Protein AF-A0A2D6XAK0-F1 (afdb_monomer_lite)

Secondary structure (DSSP, 8-state):
-----------S-----HHHHHHIIIIIHHHHHHHHHHSPSSHHHHHHHHHHHHHHHHHHHHHHHHHHHH--

Foldseek 3Di:
DDDDDDPPPPPPDPPDDLVVLVCLQPPVLVVLLVVLVVDPDDPSSVVSNVVSVCSNVVSVVVSVVVVVVVVD

Structure (mmCIF, N/CA/C/O backbone):
data_AF-A0A2D6XAK0-F1
#
_entry.id   AF-A0A2D6XAK0-F1
#
loop_
_atom_site.group_PDB
_atom_site.id
_atom_site.type_symbol
_atom_site.label_atom_id
_atom_site.label_alt_id
_atom_site.label_comp_id
_atom_site.label_asym_id
_atom_site.label_entity_id
_atom_site.label_seq_id
_atom_site.pdbx_PDB_ins_code
_atom_site.Cartn_x
_atom_site.Cartn_y
_atom_site.Cartn_z
_atom_site.occupancy
_atom_site.B_iso_or_equiv
_atom_site.auth_seq_id
_atom_site.auth_comp_id
_atom_site.auth_asym_id
_atom_site.auth_atom_id
_atom_site.pdbx_PDB_model_num
ATOM 1 N N . MET A 1 1 ? 10.524 -54.028 -9.400 1.00 46.38 1 MET A N 1
ATOM 2 C CA . MET A 1 1 ? 11.336 -53.026 -8.682 1.00 46.38 1 MET A CA 1
ATOM 3 C C . MET A 1 1 ? 11.108 -51.686 -9.365 1.00 46.38 1 MET A C 1
ATOM 5 O O . MET A 1 1 ? 11.485 -51.595 -10.525 1.00 46.38 1 MET A O 1
ATOM 9 N N . PRO A 1 2 ? 10.400 -50.718 -8.757 1.00 45.50 2 PRO A N 1
ATOM 10 C CA . PRO A 1 2 ? 10.229 -49.399 -9.355 1.00 45.50 2 PRO A CA 1
ATOM 11 C C . PRO A 1 2 ? 11.440 -48.509 -9.041 1.00 45.50 2 PRO A C 1
ATOM 13 O O . PRO A 1 2 ? 11.932 -48.489 -7.912 1.00 45.50 2 PRO A O 1
ATOM 16 N N . GLU A 1 3 ? 11.933 -47.825 -10.069 1.00 61.53 3 GLU A N 1
ATOM 17 C CA . GLU A 1 3 ? 13.085 -46.930 -10.012 1.00 61.53 3 GLU A CA 1
ATOM 18 C C . GLU A 1 3 ? 12.73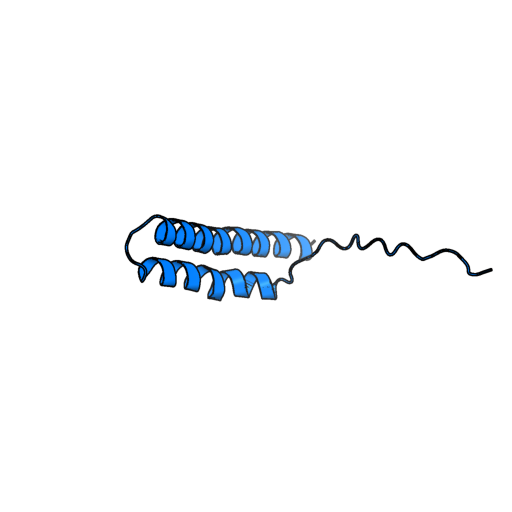6 -45.596 -9.329 1.00 61.53 3 GLU A C 1
ATOM 20 O O . GLU A 1 3 ? 11.616 -45.099 -9.414 1.00 61.53 3 GLU A O 1
ATOM 25 N N . ARG A 1 4 ? 13.741 -45.081 -8.614 1.00 60.59 4 ARG A N 1
ATOM 26 C CA . ARG A 1 4 ? 13.837 -43.832 -7.845 1.00 60.59 4 ARG A CA 1
ATOM 27 C C . ARG A 1 4 ? 12.903 -42.697 -8.281 1.00 60.59 4 ARG A C 1
ATOM 29 O O . ARG A 1 4 ? 12.962 -42.228 -9.410 1.00 60.59 4 ARG A O 1
ATOM 36 N N . GLY A 1 5 ? 12.154 -42.186 -7.300 1.00 59.44 5 GLY A N 1
ATOM 37 C CA . GLY A 1 5 ? 11.422 -40.930 -7.392 1.00 59.44 5 GLY A CA 1
ATOM 38 C C . GLY A 1 5 ? 12.329 -39.768 -7.791 1.00 59.44 5 GLY A C 1
ATOM 39 O O . GLY A 1 5 ? 13.343 -39.495 -7.145 1.00 59.44 5 GLY A O 1
ATOM 40 N N . GLU A 1 6 ? 11.938 -39.096 -8.865 1.00 61.12 6 GLU A N 1
ATOM 41 C CA . GLU A 1 6 ? 12.520 -37.836 -9.295 1.00 61.12 6 GLU A CA 1
ATOM 42 C C . GLU A 1 6 ? 12.227 -36.775 -8.231 1.00 61.12 6 GLU A C 1
ATOM 44 O O . GLU A 1 6 ? 11.083 -36.383 -7.994 1.00 61.12 6 GLU A O 1
ATOM 49 N N . VAL A 1 7 ? 13.275 -36.318 -7.550 1.00 64.38 7 VAL A N 1
ATOM 50 C CA . VAL A 1 7 ? 13.197 -35.135 -6.697 1.00 64.38 7 VAL A CA 1
ATOM 51 C C . VAL A 1 7 ? 13.194 -33.935 -7.639 1.00 64.38 7 VAL A C 1
ATOM 53 O O . VAL A 1 7 ? 14.247 -33.494 -8.095 1.00 64.38 7 VAL A O 1
ATOM 56 N N . VAL A 1 8 ? 12.005 -33.435 -7.980 1.00 67.88 8 VAL A N 1
ATOM 57 C CA . VAL A 1 8 ? 11.862 -32.185 -8.735 1.00 67.88 8 VAL A CA 1
ATOM 58 C C . VAL A 1 8 ? 12.288 -31.039 -7.818 1.00 67.88 8 VAL A C 1
ATOM 60 O O . VAL A 1 8 ? 11.512 -30.542 -7.001 1.00 67.88 8 VAL A O 1
ATOM 63 N N . CYS A 1 9 ? 13.557 -30.651 -7.909 1.00 60.78 9 CYS A N 1
ATOM 64 C CA . CYS A 1 9 ? 14.071 -29.448 -7.273 1.00 60.78 9 CYS A CA 1
ATOM 65 C C . CYS A 1 9 ? 13.472 -28.231 -7.987 1.00 60.78 9 CYS A C 1
ATOM 67 O O . CYS A 1 9 ? 14.038 -27.744 -8.963 1.00 60.78 9 CYS A O 1
ATOM 69 N N . TRP A 1 10 ? 12.333 -27.729 -7.508 1.00 49.69 10 TRP A N 1
ATOM 70 C CA . TRP A 1 10 ? 11.831 -26.413 -7.900 1.00 49.69 10 TRP A CA 1
ATOM 71 C C . TRP A 1 10 ? 12.765 -25.344 -7.324 1.00 49.69 10 TRP A C 1
ATOM 73 O O . TRP A 1 10 ? 12.525 -24.808 -6.246 1.00 49.69 10 TRP A O 1
ATOM 83 N N . ASN A 1 11 ? 13.866 -25.077 -8.022 1.00 59.81 11 ASN A N 1
ATOM 84 C CA . ASN A 1 11 ? 14.758 -23.955 -7.742 1.00 59.81 11 ASN A CA 1
ATOM 85 C C . ASN A 1 11 ? 14.611 -22.868 -8.811 1.00 59.81 11 ASN A C 1
ATOM 87 O O . ASN A 1 11 ? 15.570 -22.167 -9.127 1.00 59.81 11 ASN A O 1
ATOM 91 N N . GLU A 1 12 ? 13.416 -22.737 -9.389 1.00 58.66 12 GLU A N 1
ATOM 92 C CA . GLU A 1 12 ? 13.089 -21.506 -10.089 1.00 58.66 12 GLU A CA 1
ATOM 93 C C . GLU A 1 12 ? 12.842 -20.447 -9.012 1.00 58.66 12 GLU A C 1
ATOM 95 O O . GLU A 1 12 ? 11.965 -20.648 -8.160 1.00 58.66 12 GLU A O 1
ATOM 100 N N . PRO A 1 13 ? 13.603 -19.335 -8.982 1.00 57.00 13 PRO A N 1
ATOM 101 C CA . PRO A 1 13 ? 13.180 -18.204 -8.180 1.00 57.00 13 PRO A CA 1
ATOM 102 C C . PRO A 1 13 ? 11.743 -17.906 -8.605 1.00 57.00 13 PRO A C 1
ATOM 104 O O . PRO A 1 13 ? 11.455 -17.849 -9.797 1.00 57.00 13 PRO A O 1
ATOM 107 N N . LEU A 1 14 ? 10.824 -17.780 -7.647 1.00 58.34 14 LEU A N 1
ATOM 108 C CA . LEU A 1 14 ? 9.457 -17.328 -7.904 1.00 58.34 14 LEU A CA 1
ATOM 109 C C . LEU A 1 14 ? 9.536 -15.884 -8.428 1.00 58.34 14 LEU A C 1
ATOM 111 O O . LEU A 1 14 ? 9.333 -14.914 -7.695 1.00 58.34 14 LEU A O 1
ATOM 115 N N . VAL A 1 15 ? 9.910 -15.721 -9.698 1.00 63.53 15 VAL A N 1
ATOM 116 C CA . VAL A 1 15 ? 10.015 -14.435 -10.368 1.00 63.53 15 VAL A CA 1
ATOM 117 C C . VAL A 1 15 ? 8.584 -14.000 -10.613 1.00 63.53 15 VAL A C 1
ATOM 119 O O . VAL A 1 15 ? 7.936 -14.393 -11.580 1.00 63.53 15 VAL A O 1
ATOM 122 N N . LYS A 1 16 ? 8.051 -13.198 -9.685 1.00 64.12 16 LYS A N 1
ATOM 123 C CA . LYS A 1 16 ? 6.801 -12.471 -9.919 1.00 64.12 16 LYS A CA 1
ATOM 124 C C . LYS A 1 16 ? 6.923 -11.750 -11.259 1.00 64.12 16 LYS A C 1
ATOM 126 O O . LYS A 1 16 ? 7.819 -10.918 -11.419 1.00 64.12 16 LYS A O 1
ATOM 131 N N . THR A 1 17 ? 6.003 -12.044 -12.172 1.00 81.44 17 THR A N 1
ATOM 132 C CA . THR A 1 17 ? 5.968 -11.428 -13.500 1.00 81.44 17 THR A CA 1
ATOM 133 C C . THR A 1 17 ? 5.842 -9.905 -13.384 1.00 81.44 17 THR A C 1
ATOM 135 O O . THR A 1 17 ? 5.188 -9.394 -12.467 1.00 81.44 17 THR A O 1
ATOM 138 N N . GLN A 1 18 ? 6.444 -9.158 -14.318 1.00 80.38 18 GLN A N 1
ATOM 139 C CA . GLN A 1 18 ? 6.393 -7.687 -14.314 1.00 80.38 18 GLN A CA 1
ATOM 140 C C . GLN A 1 18 ? 4.946 -7.154 -14.277 1.00 80.38 18 GLN A C 1
ATOM 142 O O . GLN A 1 18 ? 4.653 -6.180 -13.586 1.00 80.38 18 GLN A O 1
ATOM 147 N N . ARG A 1 19 ? 4.004 -7.862 -14.917 1.00 83.19 19 ARG A N 1
ATOM 148 C CA . ARG A 1 19 ? 2.565 -7.542 -14.896 1.00 83.19 19 ARG A CA 1
ATOM 149 C C . ARG A 1 19 ? 1.959 -7.569 -13.492 1.00 83.19 19 ARG A C 1
ATOM 151 O O . ARG A 1 19 ? 1.139 -6.716 -13.170 1.00 83.19 19 ARG A O 1
ATOM 158 N N . VAL A 1 20 ? 2.366 -8.519 -12.647 1.00 85.25 20 VAL A N 1
ATOM 159 C CA . VAL A 1 20 ? 1.891 -8.597 -11.254 1.00 85.25 20 VAL A CA 1
ATOM 160 C C . VAL A 1 20 ? 2.433 -7.426 -10.436 1.00 85.25 20 VAL A C 1
ATOM 162 O O . VAL A 1 20 ? 1.708 -6.865 -9.624 1.00 85.25 20 VAL A O 1
ATOM 165 N N . ARG A 1 21 ? 3.672 -6.992 -10.693 1.00 87.44 21 ARG A N 1
ATOM 166 C CA . ARG A 1 21 ? 4.259 -5.822 -10.020 1.00 87.44 21 ARG A CA 1
ATOM 167 C C . ARG A 1 21 ? 3.538 -4.530 -10.402 1.00 87.44 21 ARG A C 1
ATOM 169 O O . ARG A 1 21 ? 3.259 -3.715 -9.530 1.00 87.44 21 ARG A O 1
ATOM 176 N N . LEU A 1 22 ? 3.171 -4.378 -11.677 1.00 90.00 22 LEU A N 1
ATOM 177 C CA . LEU A 1 22 ? 2.345 -3.259 -12.137 1.00 90.00 22 LEU A CA 1
ATOM 178 C C . LEU A 1 22 ? 0.961 -3.271 -11.474 1.00 90.00 22 LEU A C 1
ATOM 180 O O . LEU A 1 22 ? 0.497 -2.230 -11.016 1.00 90.00 22 LEU A O 1
ATOM 184 N N . LEU A 1 23 ? 0.323 -4.440 -11.352 1.00 92.88 23 LEU A N 1
ATOM 185 C CA . LEU A 1 23 ? -0.949 -4.570 -10.635 1.00 92.88 23 LEU A CA 1
ATOM 186 C C . LEU A 1 23 ? -0.814 -4.150 -9.162 1.00 92.88 23 LEU A C 1
ATOM 188 O O . LEU A 1 23 ? -1.656 -3.413 -8.645 1.00 92.88 23 LEU A O 1
ATOM 192 N N . ASP A 1 24 ? 0.264 -4.578 -8.505 1.00 91.81 24 ASP A N 1
ATOM 193 C CA . ASP A 1 24 ? 0.550 -4.236 -7.114 1.00 91.81 24 ASP A CA 1
ATOM 194 C C . ASP A 1 24 ? 0.740 -2.712 -6.928 1.00 91.81 24 ASP A C 1
ATOM 196 O O . ASP A 1 24 ? 0.253 -2.144 -5.947 1.00 91.81 24 ASP A O 1
ATOM 200 N N . VAL A 1 25 ? 1.380 -2.032 -7.889 1.00 92.31 25 VAL A N 1
ATOM 201 C CA . VAL A 1 25 ? 1.649 -0.579 -7.874 1.00 92.31 25 VAL A CA 1
ATOM 202 C C . VAL A 1 25 ? 0.418 0.264 -8.220 1.00 92.31 25 VAL A C 1
ATOM 204 O O . VAL A 1 25 ? 0.159 1.255 -7.541 1.00 92.31 25 VAL A O 1
ATOM 207 N N . PHE A 1 26 ? -0.338 -0.101 -9.258 1.00 95.44 26 PHE A N 1
ATOM 208 C CA . PHE A 1 26 ? -1.426 0.734 -9.786 1.00 95.44 26 PHE A CA 1
ATOM 209 C C . PHE A 1 26 ? -2.803 0.410 -9.206 1.00 95.44 26 PHE A C 1
ATOM 211 O O . PHE A 1 26 ? -3.676 1.276 -9.214 1.00 95.44 26 PHE A O 1
ATOM 218 N N . LEU A 1 27 ? -3.017 -0.809 -8.700 1.00 95.50 27 LEU A N 1
ATOM 219 C CA . LEU A 1 27 ? -4.302 -1.220 -8.132 1.00 95.50 27 LEU A CA 1
ATOM 220 C C . LEU A 1 27 ? -4.200 -1.557 -6.648 1.00 95.50 27 LEU A C 1
ATOM 222 O O . LEU A 1 27 ? -4.839 -0.894 -5.833 1.00 95.50 27 LEU A O 1
ATOM 226 N N . ILE A 1 28 ? -3.428 -2.584 -6.282 1.00 95.44 28 ILE A N 1
ATOM 227 C CA . ILE A 1 28 ? -3.521 -3.185 -4.940 1.00 95.44 28 ILE A CA 1
ATOM 228 C C . ILE A 1 28 ? -3.042 -2.211 -3.859 1.00 95.44 28 ILE A C 1
ATOM 230 O O . ILE A 1 28 ? -3.768 -1.948 -2.899 1.00 95.44 28 ILE A O 1
ATOM 234 N N . GLY A 1 29 ? -1.854 -1.628 -4.026 1.00 94.56 29 GLY A N 1
ATOM 235 C CA . GLY A 1 29 ? -1.303 -0.627 -3.116 1.00 94.56 29 GLY A CA 1
ATOM 236 C C . GLY A 1 29 ? -2.220 0.592 -2.928 1.00 94.56 29 GLY A C 1
ATOM 237 O O . GLY A 1 29 ? -2.616 0.872 -1.792 1.00 94.56 29 GLY A O 1
ATOM 238 N N . PRO A 1 30 ? -2.629 1.287 -4.009 1.00 97.31 30 PRO A N 1
ATOM 239 C CA . PRO A 1 30 ? -3.558 2.414 -3.931 1.00 97.31 30 PRO A CA 1
ATOM 240 C C . PRO A 1 30 ? -4.906 2.058 -3.298 1.00 97.31 30 PRO A C 1
ATOM 242 O O . PRO A 1 30 ? -5.428 2.840 -2.503 1.00 97.31 30 PRO A O 1
ATOM 245 N N . LEU A 1 31 ? -5.450 0.870 -3.581 1.00 97.25 31 LEU A N 1
ATOM 246 C CA . LEU A 1 31 ? -6.698 0.407 -2.976 1.00 97.25 31 LEU A CA 1
ATOM 247 C C . LEU A 1 31 ? -6.558 0.217 -1.461 1.00 97.25 31 LEU A C 1
ATOM 249 O O . LEU A 1 31 ? -7.453 0.615 -0.717 1.00 97.25 31 LEU A O 1
ATOM 253 N N . MET A 1 32 ? -5.436 -0.332 -0.987 1.00 97.38 32 MET A N 1
ATOM 254 C CA . MET A 1 32 ? -5.158 -0.460 0.449 1.00 97.38 32 MET A CA 1
ATOM 255 C C . MET A 1 32 ? -5.047 0.908 1.130 1.00 97.38 32 MET A C 1
ATOM 257 O O . MET A 1 32 ? -5.656 1.121 2.177 1.00 97.38 32 MET A O 1
ATOM 261 N N . VAL A 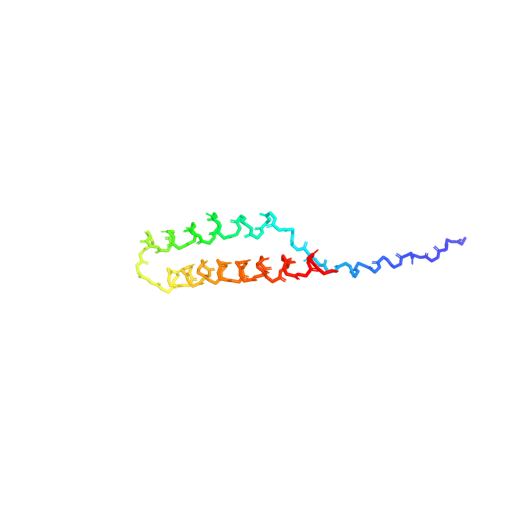1 33 ? -4.335 1.861 0.521 1.00 97.00 33 VAL A N 1
ATOM 262 C CA . VAL A 1 33 ? -4.221 3.231 1.054 1.00 97.00 33 VAL A CA 1
ATOM 263 C C . VAL A 1 33 ? -5.583 3.932 1.071 1.00 97.00 33 VAL A C 1
ATOM 265 O O . VAL A 1 33 ? -5.943 4.564 2.064 1.00 97.00 33 VAL A O 1
ATOM 268 N N . TYR A 1 34 ? -6.380 3.781 0.012 1.00 97.44 34 TYR A N 1
ATOM 269 C CA . TYR A 1 34 ? -7.736 4.323 -0.052 1.00 97.44 34 TYR A CA 1
ATOM 270 C C . TYR A 1 34 ? -8.651 3.701 1.010 1.00 97.44 34 TYR A C 1
ATOM 272 O O . TYR A 1 34 ? -9.359 4.418 1.719 1.00 97.44 34 TYR A O 1
ATOM 280 N N . GLY A 1 35 ? -8.606 2.376 1.166 1.00 96.69 35 GLY A N 1
ATOM 281 C CA . GLY A 1 35 ? -9.347 1.654 2.197 1.00 96.69 35 GLY A CA 1
ATOM 282 C C . GLY A 1 35 ? -8.964 2.113 3.602 1.00 96.69 35 GLY A C 1
ATOM 283 O O . GLY A 1 35 ? -9.839 2.377 4.425 1.00 96.69 35 GLY A O 1
ATOM 284 N N . ALA A 1 36 ? -7.669 2.312 3.856 1.00 96.69 36 ALA A N 1
ATOM 285 C CA . ALA A 1 36 ? -7.176 2.863 5.113 1.00 96.69 36 ALA A CA 1
ATOM 286 C C . ALA A 1 36 ? -7.701 4.283 5.376 1.00 96.69 36 ALA A C 1
ATOM 288 O O . ALA A 1 36 ? -8.089 4.590 6.500 1.00 96.69 36 ALA A O 1
ATOM 289 N N . ALA A 1 37 ? -7.782 5.132 4.346 1.00 96.38 37 ALA A N 1
ATOM 290 C CA . ALA A 1 37 ? -8.330 6.484 4.459 1.00 96.38 37 ALA A CA 1
ATOM 291 C C . ALA A 1 37 ? -9.848 6.514 4.729 1.00 96.38 37 ALA A C 1
ATOM 293 O O . ALA A 1 37 ? -10.361 7.510 5.243 1.00 96.38 37 ALA A O 1
ATOM 294 N N . LYS A 1 38 ? -10.574 5.443 4.385 1.00 97.31 38 LYS A N 1
ATOM 295 C CA . LYS A 1 38 ? -12.016 5.286 4.646 1.00 97.31 38 LYS A CA 1
ATOM 296 C C . LYS A 1 38 ? -12.331 4.589 5.971 1.00 97.31 38 LYS A C 1
ATOM 298 O O . LYS A 1 38 ? -13.470 4.655 6.428 1.00 97.31 38 LYS A O 1
ATOM 303 N N . MET A 1 39 ? -11.351 3.935 6.587 1.00 93.50 39 MET A N 1
ATOM 304 C CA . MET A 1 39 ? -11.501 3.259 7.874 1.00 93.50 39 MET A CA 1
ATOM 305 C C . MET A 1 39 ? -11.476 4.272 9.037 1.00 93.50 39 MET A C 1
ATOM 307 O O . MET A 1 39 ? -10.799 5.300 8.946 1.00 93.50 39 MET A O 1
ATOM 311 N N . PRO A 1 40 ? -12.172 4.004 10.161 1.00 94.69 40 PRO A N 1
ATOM 312 C CA . PRO A 1 40 ? -11.981 4.765 11.389 1.00 94.69 40 PRO A CA 1
ATOM 313 C C . PRO A 1 40 ? -10.504 4.834 11.781 1.00 94.69 40 PRO A C 1
ATOM 315 O O . PRO A 1 40 ? -9.767 3.852 11.659 1.00 94.69 40 PRO A O 1
ATOM 318 N N . ARG A 1 41 ? -10.066 5.999 12.270 1.00 91.94 41 ARG A N 1
ATOM 319 C CA . ARG A 1 41 ? -8.678 6.182 12.704 1.00 91.94 41 ARG A CA 1
ATOM 320 C C . ARG A 1 41 ? -8.354 5.189 13.817 1.00 91.94 41 ARG A C 1
ATOM 322 O O . ARG A 1 41 ? -9.016 5.168 14.849 1.00 91.94 41 ARG A O 1
ATOM 329 N N . GLY A 1 42 ? -7.328 4.379 13.590 1.00 95.31 42 GLY A N 1
ATOM 330 C CA . GLY A 1 42 ? -6.922 3.323 14.502 1.00 95.31 42 GLY A CA 1
ATOM 331 C C . GLY A 1 42 ? -5.728 2.535 13.967 1.00 95.31 42 GLY A C 1
ATOM 332 O O . GLY A 1 42 ? -5.287 2.765 12.836 1.00 95.31 42 GLY A O 1
ATOM 333 N N . PRO A 1 43 ? -5.206 1.589 14.762 1.00 96.50 43 PRO A N 1
ATOM 334 C CA . PRO A 1 43 ? -4.030 0.808 14.395 1.00 96.50 43 PRO A CA 1
ATOM 335 C C . PRO A 1 43 ? -4.248 0.007 13.108 1.00 96.50 43 PRO A C 1
ATOM 337 O O . PRO A 1 43 ? -3.354 -0.045 12.275 1.00 96.50 43 PRO A O 1
ATOM 340 N N . ALA A 1 44 ? -5.449 -0.537 12.887 1.00 94.75 44 ALA A N 1
ATOM 341 C CA . ALA A 1 44 ? -5.775 -1.262 11.659 1.00 94.75 44 ALA A CA 1
ATOM 342 C C . ALA A 1 44 ? -5.665 -0.379 10.402 1.00 94.75 44 ALA A C 1
ATOM 344 O O . ALA A 1 44 ? -5.080 -0.803 9.408 1.00 94.75 44 ALA A O 1
ATOM 345 N N . ALA A 1 45 ? -6.154 0.866 10.463 1.00 95.50 45 ALA A N 1
ATOM 346 C CA . ALA A 1 45 ? -6.032 1.817 9.360 1.00 95.50 45 ALA A CA 1
ATOM 347 C C . ALA A 1 45 ? -4.562 2.179 9.096 1.00 95.50 45 ALA A C 1
ATOM 349 O O . ALA A 1 45 ? -4.125 2.201 7.949 1.00 95.50 45 ALA A O 1
ATOM 350 N N . ALA A 1 46 ? -3.775 2.403 10.154 1.00 97.12 46 ALA A N 1
ATOM 351 C CA . ALA A 1 46 ? -2.348 2.697 10.032 1.00 97.12 46 ALA A CA 1
ATOM 352 C C . ALA A 1 46 ? -1.564 1.522 9.426 1.00 97.12 46 ALA A C 1
ATOM 354 O O . ALA A 1 46 ? -0.756 1.722 8.523 1.00 97.12 46 ALA A O 1
ATOM 355 N N . VAL A 1 47 ? -1.842 0.296 9.876 1.00 97.62 47 VAL A N 1
ATOM 356 C CA . VAL A 1 47 ? -1.234 -0.933 9.352 1.00 97.62 47 VAL A CA 1
ATOM 357 C C . VAL A 1 47 ? -1.598 -1.129 7.880 1.00 97.62 47 VAL A C 1
ATOM 359 O O . VAL A 1 47 ? -0.719 -1.387 7.062 1.00 97.62 47 VAL A O 1
ATOM 362 N N . LEU A 1 48 ? -2.868 -0.944 7.515 1.00 97.38 48 LEU A N 1
ATOM 363 C CA . LEU A 1 48 ? -3.319 -1.082 6.132 1.00 97.38 48 LEU A CA 1
ATOM 364 C C . LEU A 1 48 ? -2.688 -0.024 5.213 1.00 97.38 48 LEU A C 1
ATOM 366 O O . LEU A 1 48 ? -2.235 -0.356 4.120 1.00 97.38 48 LEU A O 1
ATOM 370 N N . ALA A 1 49 ? -2.590 1.229 5.669 1.00 97.62 49 ALA A N 1
ATOM 371 C CA . ALA A 1 49 ? -1.892 2.284 4.937 1.00 97.62 49 ALA A CA 1
ATOM 372 C C . ALA A 1 49 ? -0.401 1.960 4.772 1.00 97.62 49 ALA A C 1
ATOM 374 O O . ALA A 1 49 ? 0.137 2.095 3.674 1.00 97.62 49 ALA A O 1
ATOM 375 N N . PHE A 1 50 ? 0.257 1.492 5.836 1.00 97.94 50 PHE A N 1
ATOM 376 C CA . PHE A 1 50 ? 1.663 1.095 5.810 1.00 97.94 50 PHE A CA 1
ATOM 377 C C . PHE A 1 50 ? 1.921 -0.023 4.794 1.00 97.94 50 PHE A C 1
ATOM 379 O O . PHE A 1 50 ? 2.841 0.090 3.980 1.00 97.94 50 PHE A O 1
ATOM 386 N N . PHE A 1 51 ? 1.093 -1.071 4.784 1.00 97.38 51 PHE A N 1
ATOM 387 C CA . PHE A 1 51 ? 1.205 -2.153 3.805 1.00 97.38 51 PHE A CA 1
ATOM 388 C C . PHE A 1 51 ? 0.880 -1.689 2.383 1.00 97.38 51 PHE A C 1
ATOM 390 O O . PHE A 1 51 ? 1.579 -2.080 1.448 1.00 97.38 51 PHE A O 1
ATOM 397 N N . GLY A 1 52 ? -0.114 -0.813 2.216 1.00 96.94 52 GLY A N 1
ATOM 398 C CA . GLY A 1 52 ? -0.436 -0.165 0.945 1.00 96.94 52 GLY A CA 1
ATOM 399 C C . GLY A 1 52 ? 0.762 0.567 0.345 1.00 96.94 52 GLY A C 1
ATOM 400 O O . GLY A 1 52 ? 1.191 0.255 -0.765 1.00 96.94 52 GLY A O 1
ATOM 401 N N . VAL A 1 53 ? 1.359 1.482 1.112 1.00 97.50 53 VAL A N 1
ATOM 402 C CA . VAL A 1 53 ? 2.537 2.257 0.692 1.00 97.50 53 VAL A CA 1
ATOM 403 C C . VAL A 1 53 ? 3.739 1.349 0.440 1.00 97.50 53 VAL A C 1
ATOM 405 O O . VAL A 1 53 ? 4.394 1.471 -0.593 1.00 97.50 53 VAL A O 1
ATOM 408 N N . SER A 1 54 ? 4.010 0.404 1.342 1.00 96.12 54 SER A N 1
ATOM 409 C CA . SER A 1 54 ? 5.138 -0.524 1.198 1.00 96.12 54 SER A CA 1
ATOM 410 C C . SER A 1 54 ? 5.006 -1.394 -0.051 1.00 96.12 54 SER A C 1
ATOM 412 O O . SER A 1 54 ? 5.998 -1.636 -0.731 1.00 96.12 54 SER A O 1
ATOM 414 N N . THR A 1 55 ? 3.786 -1.814 -0.400 1.00 95.06 55 THR A N 1
ATOM 415 C CA . THR A 1 55 ? 3.510 -2.590 -1.618 1.00 95.06 55 THR A CA 1
ATOM 416 C C . THR A 1 55 ? 3.837 -1.783 -2.867 1.00 95.06 55 THR A C 1
ATOM 418 O O . THR A 1 55 ? 4.512 -2.305 -3.753 1.00 95.06 55 THR A O 1
ATOM 421 N N . VAL A 1 56 ? 3.425 -0.512 -2.926 1.00 95.38 56 VAL A N 1
ATOM 422 C CA . VAL A 1 56 ? 3.769 0.377 -4.045 1.00 95.38 56 VAL A CA 1
ATOM 423 C C . VAL A 1 56 ? 5.281 0.555 -4.134 1.00 95.38 56 VAL A C 1
ATOM 425 O O . VAL A 1 56 ? 5.861 0.287 -5.179 1.00 95.38 56 VAL A O 1
ATOM 428 N N . LEU A 1 57 ? 5.936 0.956 -3.042 1.00 94.81 57 LEU A N 1
ATOM 429 C CA . LEU A 1 57 ? 7.368 1.265 -3.051 1.00 94.81 57 LEU A CA 1
ATOM 430 C C . LEU A 1 57 ? 8.228 0.044 -3.385 1.00 94.81 57 LEU A C 1
ATOM 432 O O . LEU A 1 57 ? 9.134 0.140 -4.212 1.00 94.81 57 LEU A O 1
ATOM 436 N N . TYR A 1 58 ? 7.937 -1.106 -2.774 1.00 91.75 58 TYR A N 1
ATOM 437 C CA . TYR A 1 58 ? 8.689 -2.332 -3.013 1.00 91.75 58 TYR A CA 1
ATOM 438 C C . TYR A 1 58 ? 8.527 -2.803 -4.457 1.00 91.75 58 TYR A C 1
ATOM 440 O O . TYR A 1 58 ? 9.529 -3.051 -5.122 1.00 91.75 58 TYR A O 1
ATOM 448 N N . ASN A 1 59 ? 7.292 -2.882 -4.967 1.00 90.69 59 ASN A N 1
ATOM 449 C CA . ASN A 1 59 ? 7.048 -3.375 -6.323 1.00 90.69 59 ASN A CA 1
ATOM 450 C C . ASN A 1 59 ? 7.478 -2.378 -7.403 1.00 90.69 59 ASN A C 1
ATOM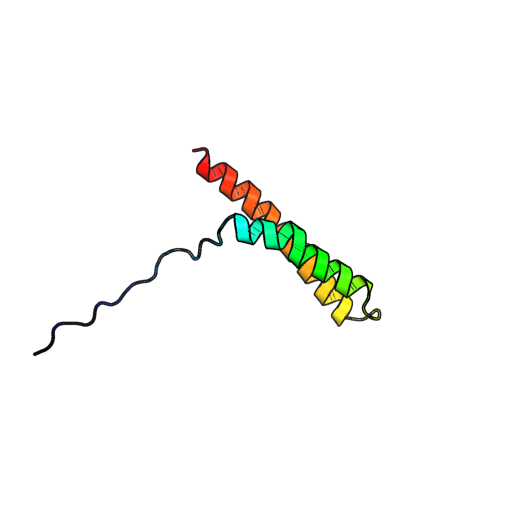 452 O O . ASN A 1 59 ? 7.977 -2.823 -8.431 1.00 90.69 59 ASN A O 1
ATOM 456 N N . ALA A 1 60 ? 7.369 -1.065 -7.170 1.00 89.56 60 ALA A N 1
ATOM 457 C CA . ALA A 1 60 ? 7.873 -0.048 -8.092 1.00 89.56 60 ALA A CA 1
ATOM 458 C C . ALA A 1 60 ? 9.402 -0.092 -8.184 1.00 89.56 60 ALA A C 1
ATOM 460 O O . ALA A 1 60 ? 9.950 -0.143 -9.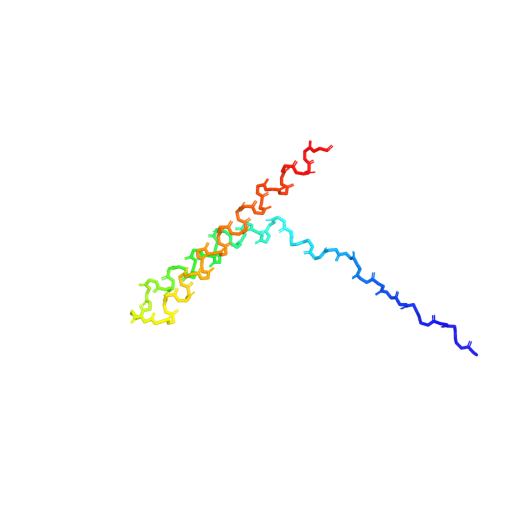28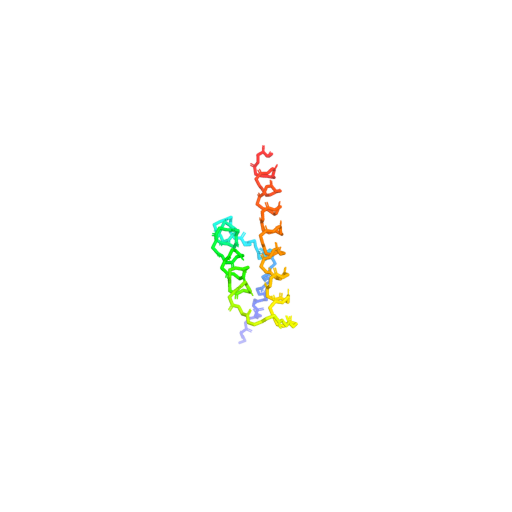2 1.00 89.56 60 ALA A O 1
ATOM 461 N N . ARG A 1 61 ? 10.101 -0.168 -7.042 1.00 89.38 61 ARG A N 1
ATOM 462 C CA . ARG A 1 61 ? 11.561 -0.324 -7.024 1.00 89.38 61 ARG A CA 1
ATOM 463 C C . ARG A 1 61 ? 11.988 -1.617 -7.714 1.00 89.38 61 ARG A C 1
ATOM 465 O O . ARG A 1 61 ? 12.911 -1.601 -8.515 1.00 89.38 61 ARG A O 1
ATOM 472 N N . ASN A 1 62 ? 11.307 -2.725 -7.429 1.00 84.69 62 ASN A N 1
ATOM 473 C CA . ASN A 1 62 ? 11.594 -4.004 -8.068 1.00 84.69 62 ASN A CA 1
ATOM 474 C C . ASN A 1 62 ? 11.297 -3.990 -9.574 1.00 84.69 62 ASN A C 1
ATOM 476 O O . ASN A 1 62 ? 11.980 -4.683 -10.317 1.00 84.69 62 ASN A O 1
ATOM 480 N N . TYR A 1 63 ? 10.276 -3.264 -10.033 1.00 81.62 63 TYR A N 1
ATOM 481 C CA . TYR A 1 63 ? 9.986 -3.116 -11.460 1.00 81.62 63 TYR A CA 1
ATOM 482 C C . TYR A 1 63 ? 11.157 -2.432 -12.177 1.00 81.62 63 TYR A C 1
ATOM 484 O O . TYR A 1 63 ? 11.724 -3.027 -13.085 1.00 81.62 63 TYR A O 1
ATOM 492 N N . LEU A 1 64 ? 11.596 -1.274 -11.670 1.00 81.31 64 LEU A N 1
ATOM 493 C CA . LEU A 1 64 ? 12.726 -0.520 -12.231 1.00 81.31 64 LEU A CA 1
ATOM 494 C C . LEU A 1 64 ? 14.039 -1.313 -12.195 1.00 81.31 64 LEU A C 1
ATOM 496 O O . LEU A 1 64 ? 14.796 -1.307 -13.155 1.00 81.31 64 LEU A O 1
ATOM 500 N N . LEU A 1 65 ? 14.291 -2.034 -11.098 1.00 75.19 65 LEU A N 1
ATOM 501 C CA . LEU A 1 65 ? 15.494 -2.852 -10.966 1.00 75.19 65 LEU A CA 1
ATOM 502 C C . LEU A 1 65 ? 15.491 -4.083 -11.8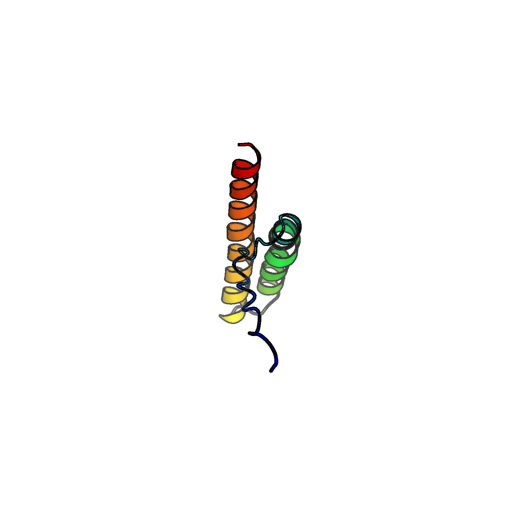72 1.00 75.19 65 LEU A C 1
ATOM 504 O O . LEU A 1 65 ? 16.561 -4.575 -12.154 1.00 75.19 65 LEU A O 1
ATOM 508 N N . VAL A 1 66 ? 14.348 -4.641 -12.280 1.00 66.94 66 VAL A N 1
ATOM 509 C CA . VAL A 1 66 ? 14.353 -5.801 -13.197 1.00 66.94 66 VAL A CA 1
ATOM 510 C C . VAL A 1 66 ? 14.445 -5.359 -14.652 1.00 66.94 66 VAL A C 1
ATOM 512 O O . VAL A 1 66 ? 15.088 -6.043 -15.436 1.00 66.94 66 VAL A O 1
ATOM 515 N N . GLU A 1 67 ? 13.875 -4.206 -14.993 1.00 57.91 67 GLU A N 1
ATOM 516 C CA . GLU A 1 67 ? 14.035 -3.585 -16.313 1.00 57.91 67 GLU A CA 1
ATOM 517 C C . GLU A 1 67 ? 15.522 -3.314 -16.623 1.00 57.91 67 GLU A C 1
ATOM 519 O O . GLU A 1 67 ? 16.006 -3.677 -17.688 1.00 57.91 67 GLU A O 1
ATOM 524 N N . GLU A 1 68 ? 16.287 -2.834 -15.636 1.00 55.03 68 GLU A N 1
ATOM 525 C CA . GLU A 1 68 ? 17.734 -2.582 -15.759 1.00 55.03 68 GLU A CA 1
ATOM 526 C C . GLU A 1 68 ? 18.584 -3.860 -15.961 1.00 55.03 68 GLU A C 1
ATOM 528 O O . GLU A 1 68 ? 19.716 -3.783 -16.433 1.00 55.03 68 GLU A O 1
ATOM 533 N N . TRP A 1 69 ? 18.060 -5.044 -15.614 1.00 52.88 69 TRP A N 1
ATOM 534 C CA . TRP A 1 69 ? 18.761 -6.330 -15.769 1.00 52.88 69 TRP A CA 1
ATOM 535 C C . TRP A 1 69 ? 18.381 -7.065 -17.059 1.00 52.88 69 TRP A C 1
ATOM 537 O O . TRP A 1 69 ? 19.107 -7.969 -17.455 1.00 52.88 69 TRP A O 1
ATOM 547 N N . GLU A 1 70 ? 17.263 -6.710 -17.703 1.00 53.06 70 GLU A N 1
ATOM 548 C CA . GLU A 1 70 ? 16.881 -7.251 -19.018 1.00 53.06 70 GLU A CA 1
ATOM 549 C C . GLU A 1 70 ? 17.506 -6.465 -20.189 1.00 53.06 70 GLU A C 1
ATOM 551 O O . GLU A 1 70 ? 17.540 -6.972 -21.307 1.00 53.06 70 GLU A O 1
ATOM 556 N N . GLU A 1 71 ? 18.027 -5.255 -19.947 1.00 51.16 71 GLU A N 1
ATOM 557 C CA . GLU A 1 71 ? 18.758 -4.452 -20.945 1.00 51.16 71 GLU A CA 1
ATOM 558 C C . GLU A 1 71 ? 20.276 -4.753 -21.030 1.00 51.16 71 GLU A C 1
ATOM 560 O O . GLU A 1 71 ? 20.966 -4.132 -21.844 1.00 51.16 71 GLU A O 1
ATOM 565 N N . GLN A 1 72 ? 20.805 -5.703 -20.242 1.00 41.72 72 GLN A N 1
ATOM 566 C CA . GLN A 1 72 ? 22.183 -6.225 -20.367 1.00 41.72 72 GLN A CA 1
ATOM 567 C C . GLN A 1 72 ? 22.221 -7.629 -20.971 1.00 41.72 72 GLN A C 1
ATOM 569 O O . GLN A 1 72 ? 23.183 -7.898 -21.728 1.00 41.72 72 GLN A O 1
#

Radius of gyration: 18.85 Å; chains: 1; bounding box: 34×60×35 Å

Sequence (72 aa):
MPERGEVVCWNEPLVKTQRVRLLDVFLIGPLMVYGAAKMPRGPAAAVLAFFGVSTVLYNARNYLLVEEWEEQ

pLDDT: mean 81.44, std 17.61, range [41.72, 97.94]